Protein AF-A0A2C0Z5U2-F1 (afdb_monomer_lite)

pLDDT: mean 92.82, std 9.39, range [54.09, 98.62]

Radius of gyration: 13.17 Å; chains: 1; bounding box: 30×24×39 Å

Structure (mmCIF, N/CA/C/O backbone):
data_AF-A0A2C0Z5U2-F1
#
_entry.id   AF-A0A2C0Z5U2-F1
#
loop_
_atom_site.group_PDB
_atom_site.id
_atom_site.type_symbol
_atom_site.label_atom_id
_atom_site.label_alt_id
_atom_site.label_comp_id
_atom_site.label_asym_id
_atom_site.label_entity_id
_atom_site.label_seq_id
_atom_site.pdbx_PDB_ins_code
_atom_site.Cartn_x
_atom_site.Cartn_y
_atom_site.Cartn_z
_atom_site.occupancy
_atom_site.B_iso_or_equiv
_atom_site.auth_seq_id
_atom_site.auth_comp_id
_atom_site.auth_asym_id
_atom_site.auth_atom_id
_atom_site.pdbx_PDB_model_num
ATOM 1 N N . MET A 1 1 ? -6.199 -7.087 -5.401 1.00 92.38 1 MET A N 1
ATOM 2 C CA . MET A 1 1 ? -4.858 -7.359 -5.966 1.00 92.38 1 MET A CA 1
ATOM 3 C C . MET A 1 1 ? -4.728 -6.868 -7.405 1.00 92.38 1 MET A C 1
ATOM 5 O O . MET A 1 1 ? -3.796 -6.131 -7.673 1.00 92.38 1 MET A O 1
ATOM 9 N N . GLU A 1 2 ? -5.654 -7.187 -8.316 1.00 94.69 2 GLU A N 1
ATOM 10 C CA . GLU A 1 2 ? -5.580 -6.764 -9.730 1.00 94.69 2 GLU A CA 1
ATOM 11 C C . GLU A 1 2 ? -5.277 -5.269 -9.928 1.00 94.69 2 GLU A C 1
ATOM 13 O O . GLU A 1 2 ? -4.309 -4.939 -10.603 1.00 94.69 2 GLU A O 1
ATOM 18 N N . HIS A 1 3 ? -6.019 -4.372 -9.264 1.00 93.25 3 HIS A N 1
ATOM 19 C CA . HIS A 1 3 ? -5.769 -2.923 -9.321 1.00 93.25 3 HIS A CA 1
ATOM 20 C C . HIS A 1 3 ? -4.348 -2.530 -8.879 1.00 93.25 3 HIS A C 1
ATOM 22 O O . HIS A 1 3 ? -3.737 -1.632 -9.450 1.00 93.25 3 HIS A O 1
ATOM 28 N N . ILE A 1 4 ? -3.812 -3.211 -7.863 1.00 96.12 4 ILE A N 1
ATOM 29 C CA . ILE A 1 4 ? -2.458 -2.971 -7.352 1.00 96.12 4 ILE A CA 1
ATOM 30 C C . ILE A 1 4 ? -1.436 -3.351 -8.422 1.00 96.12 4 ILE A C 1
ATOM 32 O O . ILE A 1 4 ? -0.534 -2.576 -8.722 1.00 96.12 4 ILE A O 1
ATOM 36 N N . LEU A 1 5 ? -1.601 -4.521 -9.036 1.00 95.88 5 LEU A N 1
ATOM 37 C CA . LEU A 1 5 ? -0.679 -5.019 -10.051 1.00 95.88 5 LEU A CA 1
ATOM 38 C C . LEU A 1 5 ? -0.738 -4.177 -11.328 1.00 95.88 5 LEU A C 1
ATOM 40 O O . LEU A 1 5 ? 0.298 -3.736 -11.820 1.00 95.88 5 LEU A O 1
ATOM 44 N N . SER A 1 6 ? -1.945 -3.904 -11.824 1.00 94.50 6 SER A N 1
ATOM 45 C CA . SER A 1 6 ? -2.157 -3.215 -13.098 1.00 94.50 6 SER A CA 1
ATOM 46 C C . SER A 1 6 ? -1.758 -1.739 -13.074 1.00 94.50 6 SER A C 1
ATOM 48 O O . SER A 1 6 ? -1.537 -1.167 -14.146 1.00 94.50 6 SER A O 1
ATOM 50 N N . LYS A 1 7 ? -1.636 -1.143 -11.876 1.00 93.50 7 LYS A N 1
ATOM 51 C CA . LYS A 1 7 ? -1.253 0.259 -11.650 1.00 93.50 7 LYS A CA 1
ATOM 52 C C . LYS A 1 7 ? 0.151 0.452 -11.077 1.00 93.50 7 LYS A C 1
ATOM 54 O O . LYS A 1 7 ? 0.835 1.384 -11.478 1.00 93.50 7 LYS A O 1
ATOM 59 N N . HIS A 1 8 ? 0.565 -0.395 -10.135 1.00 95.06 8 HIS A N 1
ATOM 60 C CA . HIS A 1 8 ? 1.742 -0.165 -9.291 1.00 95.06 8 HIS A CA 1
ATOM 61 C C . HIS A 1 8 ? 2.802 -1.263 -9.392 1.00 95.06 8 HIS A C 1
ATOM 63 O O . HIS A 1 8 ? 3.845 -1.141 -8.759 1.00 95.06 8 HIS A O 1
ATOM 69 N N . HIS A 1 9 ? 2.601 -2.330 -10.170 1.00 95.38 9 HIS A N 1
ATOM 70 C CA . HIS A 1 9 ? 3.640 -3.339 -10.372 1.00 95.38 9 HIS A CA 1
ATOM 71 C C . HIS A 1 9 ? 4.229 -3.250 -11.786 1.00 95.38 9 HIS A C 1
ATOM 73 O O . HIS A 1 9 ? 3.500 -3.471 -12.752 1.00 95.38 9 HIS A O 1
ATOM 79 N N . PRO A 1 10 ? 5.542 -3.007 -11.957 1.00 93.12 10 PRO A N 1
ATOM 80 C CA . PRO A 1 10 ? 6.106 -2.668 -13.265 1.00 93.12 10 PRO A CA 1
ATOM 81 C C . PRO A 1 10 ? 5.977 -3.807 -14.288 1.00 93.12 10 PRO A C 1
ATOM 83 O O . PRO A 1 10 ? 5.777 -3.548 -15.467 1.00 93.12 10 PRO A O 1
ATOM 86 N N . ARG A 1 11 ? 6.009 -5.077 -13.852 1.00 93.81 11 ARG A N 1
ATOM 87 C CA . ARG A 1 11 ? 5.823 -6.234 -14.755 1.00 93.81 11 ARG A CA 1
ATOM 88 C C . ARG A 1 11 ? 4.387 -6.438 -15.243 1.00 93.81 11 ARG A C 1
ATOM 90 O O . ARG A 1 11 ? 4.191 -7.110 -16.246 1.00 93.81 11 ARG A O 1
ATOM 97 N N . TYR A 1 12 ? 3.402 -5.927 -14.510 1.00 94.62 12 TYR A N 1
ATOM 98 C CA . TYR A 1 12 ? 1.979 -6.141 -14.800 1.00 94.62 12 TYR A CA 1
ATOM 99 C C . TYR A 1 12 ? 1.269 -4.835 -15.151 1.00 94.62 12 TYR A C 1
ATOM 101 O O . TYR A 1 12 ? 0.047 -4.816 -15.286 1.00 94.62 12 TYR A O 1
ATOM 109 N N . TRP A 1 13 ? 2.019 -3.738 -15.262 1.00 92.19 13 TRP A N 1
ATOM 110 C CA . TRP A 1 13 ? 1.459 -2.428 -15.508 1.00 92.19 13 TRP A CA 1
ATOM 111 C C . TRP A 1 13 ? 0.797 -2.389 -16.881 1.00 92.19 13 TRP A C 1
ATOM 113 O O . T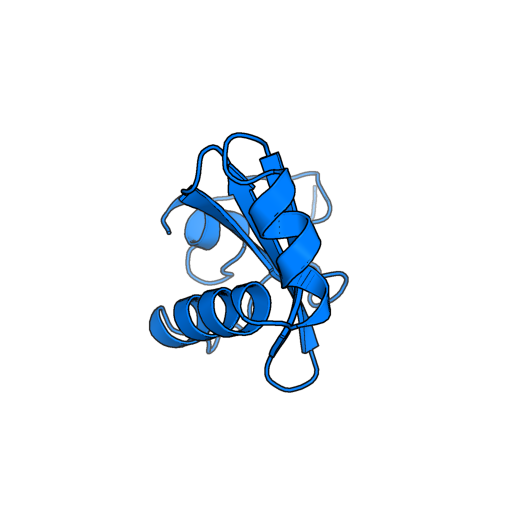RP A 1 13 ? 1.376 -2.784 -17.889 1.00 92.19 13 TRP A O 1
ATOM 123 N N . THR A 1 14 ? -0.435 -1.898 -16.904 1.00 90.75 14 THR A N 1
ATOM 124 C CA . THR A 1 14 ? -1.287 -1.894 -18.104 1.00 90.75 14 THR A CA 1
ATOM 125 C C . THR A 1 14 ? -1.420 -0.507 -18.732 1.00 90.75 14 THR A C 1
ATOM 127 O O . THR A 1 14 ? -2.216 -0.314 -19.645 1.00 90.75 14 THR A O 1
ATOM 130 N N . GLY A 1 15 ? -0.689 0.489 -18.223 1.00 85.62 15 GLY A N 1
ATOM 131 C CA . GLY A 1 15 ? -0.931 1.899 -18.544 1.00 85.62 15 GLY A CA 1
ATOM 132 C C . GLY A 1 15 ? -1.968 2.562 -17.633 1.00 85.62 15 GLY A C 1
ATOM 133 O O . GLY A 1 15 ? -2.240 3.754 -17.781 1.00 85.62 15 GLY A O 1
ATOM 134 N N . LEU A 1 16 ? -2.544 1.835 -16.668 1.00 82.69 16 LEU A N 1
ATOM 135 C CA . LEU A 1 16 ? -3.495 2.413 -15.723 1.00 82.69 16 LEU A CA 1
ATOM 136 C C . LEU A 1 16 ? -2.816 3.530 -14.916 1.00 82.69 16 LEU A C 1
ATOM 138 O O . LEU A 1 16 ? -1.772 3.323 -14.299 1.00 82.69 16 LEU A O 1
ATOM 142 N N . GLY A 1 17 ? -3.408 4.727 -14.946 1.00 75.12 17 GLY A N 1
ATOM 143 C CA . GLY A 1 17 ? -2.832 5.927 -14.334 1.00 75.12 17 GLY A CA 1
ATOM 144 C C . GLY A 1 17 ? -1.760 6.639 -15.171 1.00 75.12 17 GLY A C 1
ATOM 145 O O . GLY A 1 17 ? -1.080 7.500 -14.618 1.00 75.12 17 GLY A O 1
ATOM 146 N N . ARG A 1 18 ? -1.575 6.309 -16.458 1.00 77.12 18 ARG A N 1
ATOM 147 C CA . ARG A 1 18 ? -0.707 7.072 -17.377 1.00 77.12 18 ARG A CA 1
ATOM 148 C C . ARG A 1 18 ? -1.072 8.567 -17.375 1.00 77.12 18 ARG A C 1
ATOM 150 O O . ARG A 1 18 ? -2.251 8.903 -17.291 1.00 77.12 18 ARG A O 1
ATOM 157 N N . GLY A 1 19 ? -0.064 9.441 -17.424 1.00 70.06 19 GLY A N 1
ATOM 158 C CA . GLY A 1 19 ? -0.236 10.897 -17.300 1.00 70.06 19 GLY A CA 1
ATOM 159 C C . GLY A 1 19 ? -0.375 11.393 -15.852 1.00 70.06 19 GLY A C 1
ATOM 160 O O . GLY A 1 19 ? -0.631 12.570 -15.615 1.00 70.06 19 GLY A O 1
ATOM 161 N N . SER A 1 20 ? -0.209 10.510 -14.861 1.00 75.38 20 SER A N 1
ATOM 162 C CA . SER A 1 20 ? -0.109 10.873 -13.444 1.00 75.38 20 SER A CA 1
ATOM 163 C C . SER A 1 20 ? 1.159 10.289 -12.827 1.00 75.38 20 SER A C 1
ATOM 165 O O . SER A 1 20 ? 1.663 9.258 -13.274 1.00 75.38 20 SER A O 1
ATOM 167 N N . THR A 1 21 ? 1.673 10.937 -11.781 1.00 81.25 21 THR A N 1
ATOM 168 C CA . THR A 1 21 ? 2.831 10.455 -11.024 1.00 81.25 21 THR A CA 1
ATOM 169 C C . THR A 1 21 ? 2.485 9.145 -10.307 1.00 81.25 21 THR A C 1
ATOM 171 O O . THR A 1 21 ? 1.921 9.155 -9.212 1.00 81.25 21 THR A O 1
ATOM 174 N N . ASN A 1 22 ? 2.822 8.007 -10.920 1.00 86.94 22 ASN A N 1
ATOM 175 C CA . ASN A 1 22 ? 2.714 6.691 -10.294 1.00 86.94 22 ASN A CA 1
ATOM 176 C C . ASN A 1 22 ? 4.044 6.279 -9.673 1.00 86.94 22 ASN A C 1
ATOM 178 O O . ASN A 1 22 ? 5.120 6.578 -10.190 1.00 86.94 22 ASN A O 1
ATOM 182 N N . THR A 1 23 ? 3.949 5.526 -8.589 1.00 94.44 23 THR A N 1
ATOM 183 C CA . THR A 1 23 ? 5.067 4.820 -7.977 1.00 94.44 23 THR A CA 1
ATOM 184 C C . THR A 1 23 ? 4.879 3.320 -8.147 1.00 94.44 23 THR A C 1
ATOM 186 O O . THR A 1 23 ? 3.748 2.817 -8.144 1.00 94.44 23 THR A O 1
ATOM 189 N N . PHE A 1 24 ? 5.995 2.616 -8.309 1.00 95.75 24 PHE A N 1
ATOM 190 C CA . PHE A 1 24 ? 6.021 1.201 -8.654 1.00 95.75 24 PHE A CA 1
ATOM 191 C C . PHE A 1 24 ? 6.728 0.364 -7.590 1.00 95.75 24 PHE A C 1
ATOM 193 O O . PHE A 1 24 ? 7.730 0.781 -7.014 1.00 95.75 24 PHE A O 1
ATOM 200 N N . PHE A 1 25 ? 6.230 -0.838 -7.317 1.00 96.94 25 PHE A N 1
ATOM 201 C CA . PHE A 1 25 ? 6.976 -1.819 -6.533 1.00 96.94 25 PHE A CA 1
ATOM 202 C C . PHE A 1 25 ? 8.303 -2.163 -7.219 1.00 96.94 25 PHE A C 1
ATOM 204 O O . PHE A 1 25 ? 8.477 -1.950 -8.423 1.00 96.94 25 PHE A O 1
ATOM 211 N N . GLU A 1 26 ? 9.240 -2.712 -6.450 1.00 94.75 26 GLU A N 1
ATOM 212 C CA . GLU A 1 26 ? 10.458 -3.291 -7.016 1.00 94.75 26 GLU A CA 1
ATOM 213 C C . GLU A 1 26 ? 10.088 -4.343 -8.071 1.00 94.75 26 GLU A C 1
ATOM 215 O O . GLU A 1 26 ? 9.228 -5.184 -7.803 1.00 94.75 26 GLU A O 1
ATOM 220 N N . PRO A 1 27 ? 10.744 -4.383 -9.244 1.00 93.69 27 PRO A N 1
ATOM 221 C CA . PRO A 1 27 ? 10.441 -5.384 -10.266 1.00 93.69 27 PRO A CA 1
ATOM 222 C C . PRO A 1 27 ? 10.596 -6.832 -9.789 1.00 93.69 27 PRO A C 1
ATOM 224 O O . PRO A 1 27 ? 10.035 -7.737 -10.402 1.00 93.69 27 PRO A O 1
ATOM 227 N N . ALA A 1 28 ? 11.388 -7.055 -8.739 1.00 95.50 28 ALA A N 1
ATOM 228 C CA . ALA A 1 28 ? 11.606 -8.362 -8.136 1.00 95.50 28 ALA A CA 1
ATOM 229 C C . ALA A 1 28 ? 10.489 -8.798 -7.175 1.00 95.50 28 ALA A C 1
ATOM 231 O O . ALA A 1 28 ? 10.451 -9.980 -6.839 1.00 95.50 28 ALA A O 1
ATOM 232 N N . PHE A 1 29 ? 9.598 -7.892 -6.749 1.00 96.81 29 PHE A N 1
ATOM 233 C CA . PHE A 1 29 ? 8.504 -8.253 -5.851 1.00 96.81 29 PHE A CA 1
ATOM 234 C C . PHE A 1 29 ? 7.586 -9.279 -6.515 1.00 96.81 29 PHE A C 1
ATOM 236 O O . PHE A 1 29 ? 7.190 -9.157 -7.675 1.00 96.81 29 PHE A O 1
ATOM 243 N N . ASN A 1 30 ? 7.251 -10.317 -5.765 1.00 96.69 30 ASN A N 1
ATOM 244 C CA . ASN A 1 30 ? 6.199 -11.257 -6.113 1.00 96.69 30 ASN A CA 1
ATOM 245 C C . ASN A 1 30 ? 4.901 -10.897 -5.362 1.00 96.69 30 ASN A C 1
ATOM 247 O O . ASN A 1 30 ? 4.820 -9.894 -4.649 1.00 96.69 30 ASN A O 1
ATOM 251 N N . PHE A 1 31 ? 3.852 -11.703 -5.535 1.00 97.38 31 PHE A N 1
ATOM 252 C CA . PHE A 1 31 ? 2.567 -11.454 -4.874 1.00 97.38 31 PHE A CA 1
ATOM 253 C C . PHE A 1 31 ? 2.668 -11.505 -3.347 1.00 97.38 31 PHE A C 1
ATOM 255 O O . PHE A 1 31 ? 2.091 -10.651 -2.679 1.00 97.38 31 PHE A O 1
ATOM 262 N N . THR A 1 32 ? 3.458 -12.432 -2.807 1.00 97.94 32 THR A N 1
ATOM 263 C CA . THR A 1 32 ? 3.697 -12.558 -1.366 1.00 97.94 32 THR A CA 1
ATOM 264 C C . THR A 1 32 ? 4.422 -11.339 -0.801 1.00 97.94 32 THR A C 1
ATOM 266 O O . THR A 1 32 ? 4.098 -10.900 0.298 1.00 97.94 32 THR A O 1
ATOM 269 N N . ASP A 1 33 ? 5.345 -10.722 -1.541 1.00 98.25 33 ASP A N 1
ATOM 270 C CA . ASP A 1 33 ? 6.000 -9.484 -1.094 1.00 98.25 33 ASP A CA 1
ATOM 271 C C . ASP A 1 33 ? 4.996 -8.326 -0.974 1.00 98.25 33 ASP A C 1
ATOM 273 O O . ASP A 1 33 ? 5.019 -7.571 -0.002 1.00 98.25 33 ASP A O 1
ATOM 277 N N . ILE A 1 34 ? 4.060 -8.211 -1.922 1.00 98.12 34 ILE A N 1
ATOM 278 C CA . ILE A 1 34 ? 2.987 -7.204 -1.873 1.00 98.12 34 ILE A CA 1
ATOM 279 C C . ILE A 1 34 ? 2.025 -7.484 -0.710 1.00 98.12 34 ILE A C 1
ATOM 281 O O . ILE A 1 34 ? 1.626 -6.559 -0.002 1.00 98.12 34 ILE A O 1
ATOM 285 N N . GLU A 1 35 ? 1.662 -8.746 -0.479 1.00 98.38 35 GLU A N 1
ATOM 286 C CA . GLU A 1 35 ? 0.851 -9.149 0.677 1.00 98.38 35 GLU A CA 1
ATOM 287 C C . GLU A 1 35 ? 1.556 -8.815 1.994 1.00 98.38 35 GLU A C 1
ATOM 289 O O . GLU A 1 35 ? 0.938 -8.250 2.896 1.00 98.38 35 GLU A O 1
ATOM 294 N N . ASN A 1 36 ? 2.864 -9.063 2.078 1.00 98.56 36 ASN A N 1
ATOM 295 C CA . ASN A 1 36 ? 3.676 -8.707 3.235 1.00 98.56 36 ASN A CA 1
ATOM 296 C C . ASN A 1 36 ? 3.724 -7.194 3.459 1.00 98.56 36 ASN A C 1
ATOM 298 O O . ASN A 1 36 ? 3.618 -6.766 4.608 1.00 98.56 36 ASN A O 1
ATOM 302 N N . VAL A 1 37 ? 3.821 -6.374 2.404 1.00 98.50 37 VAL A N 1
ATOM 303 C CA . VAL A 1 37 ? 3.683 -4.910 2.521 1.00 98.50 37 VAL A CA 1
ATOM 304 C C . VAL A 1 37 ? 2.337 -4.551 3.145 1.00 98.50 37 VAL A C 1
ATOM 306 O O . VAL A 1 37 ? 2.297 -3.776 4.099 1.00 98.50 37 VAL A O 1
ATOM 309 N N . ILE A 1 38 ? 1.242 -5.123 2.635 1.00 98.38 38 ILE A N 1
ATOM 310 C CA . ILE A 1 38 ? -0.114 -4.835 3.117 1.00 98.38 38 ILE A CA 1
ATOM 311 C C . ILE A 1 38 ? -0.250 -5.207 4.594 1.00 98.38 38 ILE A C 1
ATOM 313 O O . ILE A 1 38 ? -0.614 -4.356 5.403 1.00 98.38 38 ILE A O 1
ATOM 317 N N . ILE A 1 39 ? 0.077 -6.452 4.949 1.00 98.25 39 ILE A N 1
ATOM 318 C CA . ILE A 1 39 ? -0.010 -6.967 6.321 1.00 98.25 39 ILE A CA 1
ATOM 319 C C . ILE A 1 39 ? 0.854 -6.126 7.259 1.00 98.25 39 ILE A C 1
ATOM 321 O O . ILE A 1 39 ? 0.394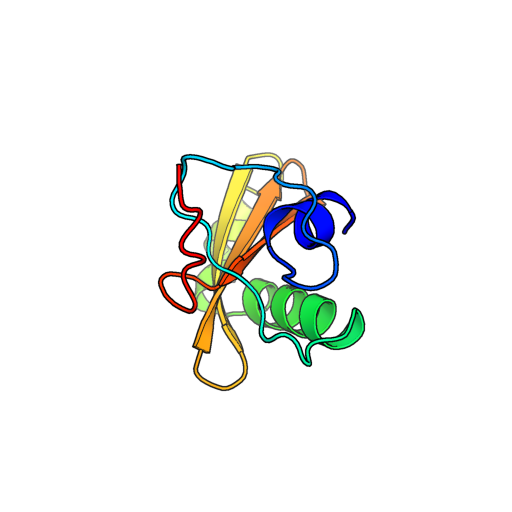 -5.727 8.328 1.00 98.25 39 ILE A O 1
ATOM 325 N N . THR A 1 40 ? 2.087 -5.820 6.849 1.00 98.25 40 THR A N 1
ATOM 326 C CA . THR A 1 40 ? 3.010 -5.006 7.643 1.00 98.25 40 THR A CA 1
ATOM 327 C C . THR A 1 40 ? 2.408 -3.631 7.907 1.00 98.25 40 THR A C 1
ATOM 329 O O . THR A 1 40 ? 2.242 -3.277 9.065 1.00 98.25 40 THR A O 1
ATOM 332 N N . VAL A 1 41 ? 2.007 -2.882 6.873 1.00 98.31 41 VAL A N 1
ATOM 333 C CA . VAL A 1 41 ? 1.474 -1.514 7.022 1.00 98.31 41 VAL A CA 1
ATOM 334 C C . VAL A 1 41 ? 0.169 -1.482 7.822 1.00 98.31 41 VAL A C 1
ATOM 336 O O . VAL A 1 41 ? -0.021 -0.587 8.644 1.00 98.31 41 VAL A O 1
ATOM 339 N N . VAL A 1 42 ? -0.729 -2.450 7.621 1.00 97.19 42 VAL A N 1
ATOM 340 C CA . VAL A 1 42 ? -1.987 -2.542 8.384 1.00 97.19 42 VAL A CA 1
ATOM 341 C C . VAL A 1 42 ? -1.723 -2.758 9.875 1.00 97.19 42 VAL A C 1
ATOM 343 O O . VAL A 1 42 ? -2.408 -2.162 10.702 1.00 97.19 42 VAL A O 1
ATOM 346 N N . ASN A 1 43 ? -0.699 -3.541 10.215 1.00 97.06 43 ASN A N 1
ATOM 347 C CA . ASN A 1 43 ? -0.329 -3.857 11.595 1.00 97.06 43 ASN A CA 1
ATOM 348 C C . ASN A 1 43 ? 0.583 -2.809 12.259 1.00 97.06 43 ASN A C 1
ATOM 350 O O . ASN A 1 43 ? 1.049 -3.029 13.379 1.00 97.06 43 ASN A O 1
ATOM 354 N N . TYR A 1 44 ? 0.862 -1.673 11.610 1.00 97.25 44 TYR A N 1
ATOM 355 C CA . TYR A 1 44 ? 1.599 -0.585 12.256 1.00 97.25 44 TYR A CA 1
ATOM 356 C C . TYR A 1 44 ? 0.793 -0.014 13.415 1.00 97.25 44 TYR A C 1
ATOM 358 O O . TYR A 1 44 ? -0.377 0.344 13.271 1.00 97.25 44 TYR A O 1
ATOM 366 N N . LYS A 1 45 ? 1.445 0.132 14.569 1.00 96.81 45 LYS A N 1
ATOM 367 C CA . LYS A 1 45 ? 0.791 0.616 15.785 1.00 96.81 45 LYS A CA 1
ATOM 368 C C . LYS A 1 45 ? 0.209 2.020 15.606 1.00 96.81 45 LYS A C 1
ATOM 370 O O . LYS A 1 45 ? -0.857 2.310 16.140 1.00 96.81 45 LYS A O 1
ATOM 375 N N . GLU A 1 46 ? 0.854 2.888 14.824 1.00 96.38 46 GLU A N 1
ATOM 376 C CA . GLU A 1 46 ? 0.330 4.236 14.563 1.00 96.38 46 GLU A CA 1
ATOM 377 C C . GLU A 1 46 ? -0.970 4.229 13.738 1.00 96.38 46 GLU A C 1
ATOM 379 O O . GLU A 1 46 ? -1.731 5.199 13.768 1.00 96.38 46 GLU A O 1
ATOM 384 N N . ASN A 1 47 ? -1.253 3.134 13.025 1.00 97.19 47 ASN A N 1
ATOM 385 C CA . ASN A 1 47 ? -2.417 2.993 12.155 1.00 97.19 47 ASN A CA 1
ATOM 386 C C . ASN A 1 47 ? -3.660 2.450 12.876 1.00 97.19 47 ASN A C 1
ATOM 388 O O . ASN A 1 47 ? -4.769 2.650 12.378 1.00 97.19 47 ASN A O 1
ATOM 392 N N . GLU A 1 48 ? -3.507 1.833 14.052 1.00 95.44 48 GLU A N 1
ATOM 393 C CA . GLU A 1 48 ? -4.576 1.135 14.783 1.00 95.44 48 GLU A CA 1
ATOM 394 C C . GLU A 1 48 ? -5.815 2.018 15.007 1.00 95.44 48 GLU A C 1
ATOM 396 O O . GLU A 1 48 ? -6.910 1.710 14.532 1.00 95.44 48 GLU A O 1
ATOM 401 N N . ASN A 1 49 ? -5.637 3.181 15.642 1.00 95.81 49 ASN A N 1
ATOM 402 C CA . ASN A 1 49 ? -6.742 4.102 15.930 1.00 95.81 49 ASN A CA 1
ATOM 403 C C . ASN A 1 49 ? -7.427 4.614 14.657 1.00 95.81 49 ASN A C 1
ATOM 405 O O . ASN A 1 49 ? -8.645 4.808 14.621 1.00 95.81 49 ASN A O 1
ATOM 409 N N . LYS A 1 50 ? -6.641 4.849 13.601 1.00 95.50 50 LYS A N 1
ATOM 410 C CA . LYS A 1 50 ? -7.156 5.337 12.322 1.00 95.50 50 LYS A CA 1
ATOM 411 C C . LYS A 1 50 ? -7.992 4.261 11.633 1.00 95.50 50 LYS A C 1
ATOM 413 O O . LYS A 1 50 ? -9.046 4.586 11.089 1.00 95.50 50 LYS A O 1
ATOM 418 N N . LEU A 1 51 ? -7.544 3.010 11.686 1.00 93.88 51 LEU A N 1
ATOM 419 C CA . LEU A 1 51 ? -8.238 1.864 11.117 1.00 93.88 51 LEU A CA 1
ATOM 420 C C . LEU A 1 51 ? -9.554 1.584 11.851 1.00 93.88 51 LEU A C 1
ATOM 422 O O . LEU A 1 51 ? -10.590 1.506 11.201 1.00 93.88 51 LEU A O 1
ATOM 426 N N . ILE A 1 52 ? -9.536 1.519 13.186 1.00 94.06 52 ILE A N 1
ATOM 427 C CA . ILE A 1 52 ? -10.734 1.249 14.002 1.00 94.06 52 ILE A CA 1
ATOM 428 C C . ILE A 1 52 ? -11.810 2.312 13.759 1.00 94.06 52 ILE A C 1
ATOM 430 O O . ILE A 1 52 ? -12.973 1.984 13.533 1.00 94.06 52 ILE A O 1
ATOM 434 N N . LYS A 1 53 ? -11.424 3.594 13.765 1.00 95.94 53 LYS A N 1
ATOM 435 C CA . LYS A 1 53 ? -12.369 4.707 13.609 1.00 95.94 53 LYS A CA 1
ATOM 436 C C . LYS A 1 53 ? -13.027 4.754 12.226 1.00 95.94 53 LYS A C 1
ATOM 438 O O . LYS A 1 53 ? -14.149 5.233 12.122 1.00 95.94 53 LYS A O 1
ATOM 443 N N . ASN A 1 54 ? -12.332 4.299 11.184 1.00 94.94 54 ASN A N 1
ATOM 444 C CA . ASN A 1 54 ? -12.738 4.491 9.788 1.00 94.94 54 ASN A CA 1
ATOM 445 C C . ASN A 1 54 ? -12.884 3.160 9.030 1.00 94.94 54 ASN A C 1
ATOM 447 O O . ASN A 1 54 ? -12.750 3.136 7.810 1.00 94.94 54 ASN A O 1
ATOM 451 N N . TRP A 1 55 ? -13.124 2.044 9.729 1.00 91.56 55 TRP A N 1
ATOM 452 C CA . TRP A 1 55 ? -13.180 0.708 9.119 1.00 91.56 55 TRP A CA 1
ATOM 453 C C . TRP A 1 55 ? -14.218 0.605 7.989 1.00 91.56 55 TRP A C 1
ATOM 455 O O . TRP A 1 55 ? -13.955 0.009 6.944 1.00 91.56 55 TRP A O 1
ATOM 465 N N . ASN A 1 56 ? -15.382 1.231 8.186 1.00 94.19 56 ASN A N 1
ATOM 466 C CA . ASN A 1 56 ? -16.483 1.256 7.220 1.00 94.19 56 ASN A CA 1
ATOM 467 C C . ASN A 1 56 ? -16.382 2.404 6.203 1.00 94.19 56 ASN A C 1
ATOM 469 O O . ASN A 1 56 ? -17.285 2.561 5.391 1.00 94.19 56 ASN A O 1
ATOM 473 N N . ASP A 1 57 ? -15.303 3.184 6.243 1.00 96.00 57 ASP A N 1
ATOM 474 C CA . ASP A 1 57 ? -15.050 4.314 5.355 1.00 96.00 57 ASP A CA 1
ATOM 475 C C . ASP A 1 57 ? -13.757 4.085 4.559 1.00 96.00 57 ASP A C 1
ATOM 477 O O . ASP A 1 57 ? -13.121 3.026 4.608 1.00 96.00 57 ASP A O 1
ATOM 481 N N . LYS A 1 58 ? -13.343 5.095 3.789 1.00 96.88 58 LYS A N 1
ATOM 482 C CA . LYS A 1 58 ? -12.020 5.114 3.171 1.00 96.88 58 LYS A CA 1
ATOM 483 C C . LYS A 1 58 ? -10.968 5.518 4.200 1.00 96.88 58 LYS A C 1
ATOM 485 O O . LYS A 1 58 ? -10.982 6.639 4.706 1.00 96.88 58 LYS A O 1
ATOM 490 N N . VAL A 1 59 ? -9.981 4.655 4.412 1.00 97.56 59 VAL A N 1
ATOM 491 C CA . VAL A 1 59 ? -8.825 4.931 5.263 1.00 97.56 59 VAL A CA 1
ATOM 492 C C . VAL A 1 59 ? -7.521 4.700 4.511 1.00 97.56 59 VAL A C 1
ATOM 494 O O . VAL A 1 59 ? -7.362 3.742 3.760 1.00 97.56 59 VAL A O 1
ATOM 497 N N . THR A 1 60 ? -6.575 5.610 4.720 1.00 97.88 60 THR A N 1
ATOM 498 C CA . THR A 1 60 ? -5.223 5.539 4.163 1.00 97.88 60 THR A CA 1
ATOM 499 C C . THR A 1 60 ? -4.241 5.281 5.293 1.00 97.88 60 THR A C 1
ATOM 501 O O . THR A 1 60 ? -4.198 6.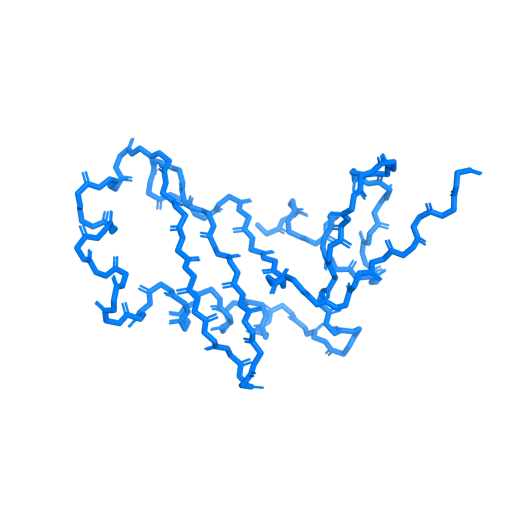067 6.241 1.00 97.88 60 THR A O 1
ATOM 504 N N . LEU A 1 61 ? -3.462 4.217 5.194 1.00 98.38 61 LEU A N 1
ATOM 505 C CA . LEU A 1 61 ? -2.479 3.788 6.179 1.00 98.38 61 LEU A CA 1
ATOM 506 C C . LEU A 1 61 ? -1.087 3.894 5.570 1.00 98.38 61 LEU A C 1
ATOM 508 O O . LEU A 1 61 ? -0.882 3.449 4.442 1.00 98.38 61 LEU A O 1
ATOM 512 N N . ASP A 1 62 ? -0.151 4.463 6.318 1.00 98.44 62 ASP A N 1
ATOM 513 C CA . ASP A 1 62 ? 1.238 4.605 5.893 1.00 98.44 62 ASP A CA 1
ATOM 514 C C . ASP A 1 62 ? 2.123 3.771 6.819 1.00 98.44 62 ASP A C 1
ATOM 516 O O . ASP A 1 62 ? 1.841 3.639 8.009 1.00 98.44 62 ASP A O 1
ATOM 520 N N . GLY A 1 63 ? 3.183 3.184 6.282 1.00 98.31 63 GLY A N 1
ATOM 521 C CA . GLY A 1 63 ? 4.123 2.388 7.063 1.00 98.31 63 GLY A CA 1
ATOM 522 C C . GLY A 1 63 ? 5.353 2.035 6.247 1.00 98.31 63 GLY A C 1
ATOM 523 O O . GLY A 1 63 ? 5.485 2.461 5.101 1.00 98.31 63 GLY A O 1
ATOM 524 N N . TYR A 1 64 ? 6.259 1.254 6.826 1.00 98.31 64 TYR A N 1
ATOM 525 C CA . TYR A 1 64 ? 7.494 0.845 6.166 1.00 98.31 64 TYR A CA 1
ATOM 526 C C . TYR A 1 64 ? 7.590 -0.672 6.030 1.00 98.31 64 TYR A C 1
ATOM 528 O O . TYR A 1 64 ? 7.245 -1.428 6.939 1.00 98.31 64 TYR A O 1
ATOM 536 N N . TYR A 1 65 ? 8.139 -1.109 4.904 1.00 98.00 65 TYR A N 1
ATOM 537 C CA . TYR A 1 65 ? 8.545 -2.489 4.667 1.00 98.00 65 TYR A CA 1
ATOM 538 C C . TYR A 1 65 ? 9.940 -2.472 4.041 1.00 98.00 65 TYR A C 1
ATOM 540 O O . TYR A 1 65 ? 10.194 -1.706 3.112 1.00 98.00 65 TYR A O 1
ATOM 548 N N . MET A 1 66 ? 10.878 -3.245 4.598 1.00 95.69 66 MET A N 1
ATOM 549 C CA . MET A 1 66 ? 12.301 -3.211 4.208 1.00 95.69 66 MET A CA 1
ATOM 550 C C . MET A 1 66 ? 12.876 -1.779 4.154 1.00 95.69 66 MET A C 1
ATOM 552 O O . MET A 1 66 ? 13.540 -1.393 3.194 1.00 95.69 66 MET A O 1
ATOM 556 N N . SER A 1 67 ? 12.569 -0.968 5.173 1.00 96.31 67 SER A N 1
ATOM 557 C CA . SER A 1 67 ? 12.994 0.439 5.301 1.00 96.31 67 SER A CA 1
ATOM 558 C C . SER A 1 67 ? 12.502 1.389 4.201 1.00 96.31 67 SER A C 1
ATOM 560 O O . SER A 1 67 ? 12.986 2.516 4.105 1.00 96.31 67 SER A O 1
ATOM 562 N N . LYS A 1 68 ? 11.523 0.980 3.388 1.00 97.88 68 LYS A N 1
ATOM 563 C CA . LYS A 1 68 ? 10.902 1.831 2.367 1.00 97.88 68 LYS A CA 1
ATOM 564 C C . LYS A 1 68 ? 9.458 2.164 2.742 1.00 97.88 68 LYS A C 1
ATOM 566 O O . LYS A 1 68 ? 8.762 1.271 3.224 1.00 97.88 68 LYS A O 1
ATOM 571 N N . PRO A 1 69 ? 8.999 3.410 2.542 1.00 98.19 69 PRO A N 1
ATOM 572 C CA . PRO A 1 69 ? 7.645 3.816 2.896 1.00 98.19 69 PRO A CA 1
ATOM 573 C C . PRO A 1 69 ? 6.618 3.313 1.873 1.00 98.19 69 PRO A C 1
ATOM 575 O O . PRO A 1 69 ? 6.828 3.382 0.662 1.00 98.19 69 PRO A O 1
ATOM 578 N N . TYR A 1 70 ? 5.475 2.848 2.352 1.00 98.62 70 TYR A N 1
ATOM 579 C CA . TYR A 1 70 ? 4.348 2.384 1.551 1.00 98.62 70 TYR A CA 1
ATOM 580 C C . TYR A 1 70 ? 3.051 2.967 2.084 1.00 98.62 70 TYR A C 1
ATOM 582 O O . TYR A 1 70 ? 2.934 3.307 3.262 1.00 98.62 70 TYR A O 1
ATOM 590 N N . ARG A 1 71 ? 2.065 3.037 1.194 1.00 98.44 71 ARG A N 1
ATOM 591 C CA . ARG A 1 71 ? 0.700 3.433 1.499 1.00 98.44 71 ARG A CA 1
ATOM 592 C C . ARG A 1 71 ? -0.254 2.313 1.134 1.00 98.44 71 ARG A C 1
ATOM 594 O O . ARG A 1 71 ? -0.207 1.807 0.016 1.00 98.44 71 ARG A O 1
ATOM 601 N N . VAL A 1 72 ? -1.148 1.976 2.053 1.00 98.44 72 VAL A N 1
ATOM 602 C CA . VAL A 1 72 ? -2.257 1.041 1.858 1.00 98.44 72 VAL A CA 1
ATOM 603 C C . VAL A 1 72 ? -3.562 1.808 2.011 1.00 98.44 72 VAL A C 1
ATOM 605 O O . VAL A 1 72 ? -3.732 2.589 2.944 1.00 98.44 72 VAL A O 1
ATOM 608 N N . VAL A 1 73 ? -4.495 1.602 1.090 1.00 97.81 73 VAL A N 1
ATOM 609 C CA . VAL A 1 73 ? -5.830 2.200 1.147 1.00 97.81 73 VAL A CA 1
ATOM 610 C C . VAL A 1 73 ? -6.846 1.092 1.358 1.00 97.81 73 VAL A C 1
ATOM 612 O O . VAL A 1 73 ? -6.910 0.136 0.586 1.00 97.81 73 VAL A O 1
ATOM 615 N N . ILE A 1 74 ? -7.658 1.248 2.396 1.00 97.50 74 ILE A N 1
ATOM 616 C CA . ILE A 1 74 ? -8.782 0.374 2.720 1.00 97.50 74 ILE A CA 1
ATOM 617 C C . ILE A 1 74 ? -10.071 1.160 2.483 1.00 97.50 74 ILE A C 1
ATOM 619 O O . ILE A 1 74 ? -10.132 2.370 2.698 1.00 97.50 74 ILE A O 1
ATOM 623 N N . THR A 1 75 ? -11.097 0.501 1.964 1.00 97.12 75 THR A N 1
ATOM 624 C CA . THR A 1 75 ? -12.441 1.063 1.803 1.00 97.12 75 THR A CA 1
ATOM 625 C C . THR A 1 75 ? -13.445 -0.019 2.154 1.00 97.12 75 THR A C 1
ATOM 627 O O . THR A 1 75 ? -13.357 -1.121 1.613 1.00 97.12 75 THR A O 1
ATOM 630 N N . ASN A 1 76 ? -14.367 0.283 3.069 1.00 95.31 76 ASN A N 1
ATOM 631 C CA . ASN A 1 76 ? -15.387 -0.657 3.546 1.00 95.31 76 ASN A CA 1
ATOM 632 C C . ASN A 1 76 ? -14.765 -1.997 3.989 1.00 95.31 76 ASN A C 1
ATOM 634 O O . ASN A 1 76 ? -15.149 -3.069 3.521 1.00 95.31 76 ASN A O 1
ATOM 638 N N . GLY A 1 77 ? -13.718 -1.925 4.815 1.00 93.38 77 GLY A N 1
ATOM 639 C CA . GLY A 1 77 ? -12.998 -3.090 5.337 1.00 93.38 77 GLY A CA 1
ATOM 640 C C . GLY A 1 77 ? -12.146 -3.876 4.331 1.00 93.38 77 GLY A C 1
ATOM 641 O O . GLY A 1 77 ? -11.537 -4.873 4.707 1.00 93.38 77 GLY A O 1
ATOM 642 N N . SER A 1 78 ? -12.064 -3.452 3.066 1.00 95.00 78 SER A N 1
ATOM 643 C CA . SER A 1 78 ? -11.298 -4.149 2.022 1.00 95.00 78 SER A CA 1
ATOM 644 C C . SER A 1 78 ? -10.120 -3.321 1.517 1.00 95.00 78 SER A C 1
A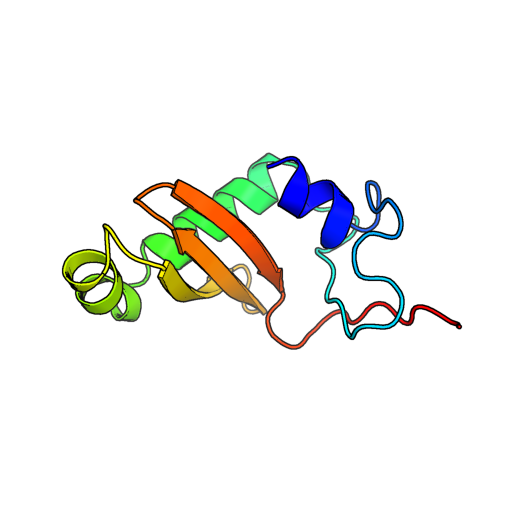TOM 646 O O . SER A 1 78 ? -10.259 -2.128 1.246 1.00 95.00 78 SER A O 1
ATOM 648 N N . VAL A 1 79 ? -8.956 -3.950 1.333 1.00 97.19 79 VAL A N 1
ATOM 649 C CA . VAL A 1 79 ? -7.787 -3.303 0.712 1.00 97.19 79 VAL A CA 1
ATOM 650 C C . VAL A 1 79 ? -8.078 -3.043 -0.767 1.00 97.19 79 VAL A C 1
ATOM 652 O O . VAL A 1 79 ? -8.272 -3.977 -1.545 1.00 97.19 79 VAL A O 1
ATOM 655 N N . THR A 1 80 ? -8.086 -1.772 -1.167 1.00 97.00 80 THR A N 1
ATOM 656 C CA . THR A 1 80 ? -8.375 -1.347 -2.548 1.00 97.00 80 THR A CA 1
ATOM 657 C C . THR A 1 80 ? -7.111 -1.045 -3.342 1.00 97.00 80 THR A C 1
ATOM 659 O O . THR A 1 80 ? -7.043 -1.359 -4.531 1.00 97.00 80 THR A O 1
ATOM 662 N N . THR A 1 81 ? -6.085 -0.483 -2.699 1.00 97.38 81 THR A N 1
ATOM 663 C CA . THR A 1 81 ? -4.766 -0.302 -3.311 1.00 97.38 81 THR A CA 1
ATOM 664 C C . THR A 1 81 ? -3.641 -0.342 -2.278 1.00 97.38 81 THR A C 1
ATOM 666 O O . THR A 1 81 ? -3.859 -0.093 -1.092 1.00 97.38 81 THR A O 1
ATOM 669 N N . ALA A 1 82 ? -2.433 -0.643 -2.738 1.00 98.12 82 ALA A N 1
ATOM 670 C CA . ALA A 1 82 ? -1.191 -0.534 -1.996 1.00 98.12 82 ALA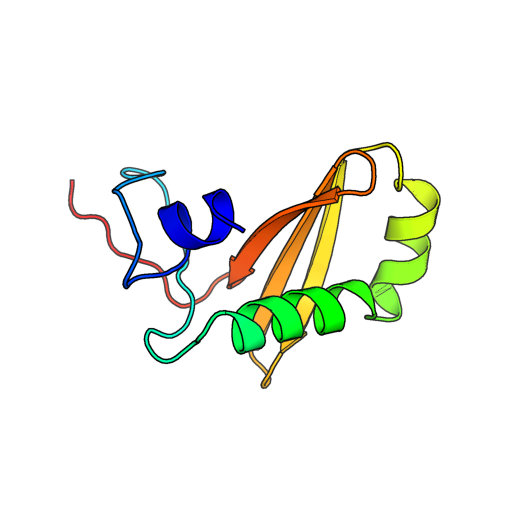 A CA 1
ATOM 671 C C . ALA A 1 82 ? -0.100 -0.090 -2.970 1.00 98.12 82 ALA A C 1
ATOM 673 O O . ALA A 1 82 ? -0.062 -0.575 -4.101 1.00 98.12 82 ALA A O 1
ATOM 674 N N . TYR A 1 83 ? 0.761 0.837 -2.563 1.00 97.44 83 TYR A N 1
ATOM 675 C CA . TYR A 1 83 ? 1.792 1.370 -3.448 1.00 97.44 83 TYR A CA 1
ATOM 676 C C . TYR A 1 83 ? 2.955 2.005 -2.677 1.00 97.44 83 TYR A C 1
ATOM 678 O O . TYR A 1 83 ? 2.787 2.410 -1.521 1.00 97.44 83 TYR A O 1
ATOM 686 N N . PRO A 1 84 ? 4.142 2.108 -3.296 1.00 97.69 84 PRO A N 1
ATOM 687 C CA . PRO A 1 84 ? 5.264 2.832 -2.713 1.00 97.69 84 PRO A CA 1
ATOM 688 C C . PRO A 1 84 ? 4.931 4.301 -2.456 1.00 97.69 84 PRO A C 1
ATOM 690 O O . PRO A 1 84 ? 4.429 5.001 -3.333 1.00 97.69 84 PRO A O 1
ATOM 693 N N . LEU A 1 85 ? 5.234 4.812 -1.269 1.00 97.12 85 LEU A N 1
ATOM 694 C CA . LEU A 1 85 ? 4.912 6.188 -0.908 1.00 97.12 85 LEU A CA 1
ATOM 695 C C . LEU A 1 85 ? 6.117 7.097 -1.155 1.00 97.12 85 LEU A C 1
ATOM 697 O O . LEU A 1 85 ? 7.008 7.209 -0.323 1.00 97.12 85 LEU A O 1
ATOM 701 N N . GLY A 1 86 ? 6.128 7.768 -2.304 1.00 93.62 86 GLY A N 1
ATOM 702 C CA . GLY A 1 86 ? 7.111 8.812 -2.592 1.00 93.62 86 GLY A CA 1
ATOM 703 C C . GLY A 1 86 ? 8.471 8.321 -3.101 1.00 93.62 86 GLY A C 1
ATOM 704 O O . GLY A 1 86 ? 9.450 9.060 -3.016 1.00 93.62 86 GLY A O 1
ATOM 705 N N . TRP A 1 87 ? 8.550 7.097 -3.629 1.00 93.94 87 TRP A N 1
ATOM 706 C CA . TRP A 1 87 ? 9.763 6.547 -4.244 1.00 93.94 87 TRP A CA 1
ATOM 707 C C . TRP A 1 87 ? 9.434 5.591 -5.398 1.00 93.94 87 TRP A C 1
ATOM 709 O O . TRP A 1 87 ? 8.295 5.153 -5.542 1.00 93.94 87 TRP A O 1
ATOM 719 N N . ASN A 1 88 ? 10.445 5.290 -6.220 1.00 92.19 88 ASN A N 1
ATOM 720 C CA . ASN A 1 88 ? 10.335 4.498 -7.453 1.00 92.19 88 ASN A CA 1
ATOM 721 C C . ASN A 1 88 ? 9.232 5.007 -8.392 1.00 92.19 88 ASN A C 1
ATOM 723 O O . ASN A 1 88 ? 8.296 4.292 -8.754 1.00 92.19 88 ASN A O 1
ATOM 727 N N . TYR A 1 89 ? 9.325 6.291 -8.727 1.00 89.25 89 TYR A N 1
ATOM 728 C CA . TYR A 1 89 ? 8.426 6.931 -9.673 1.00 89.25 89 TYR A CA 1
ATOM 729 C C . TYR A 1 89 ? 8.611 6.332 -11.064 1.00 89.25 89 TYR A C 1
ATOM 731 O O . TYR A 1 89 ? 9.734 6.256 -11.560 1.00 89.25 89 TYR A O 1
ATOM 739 N N . GLY A 1 90 ? 7.513 5.944 -11.705 1.00 79.06 90 GLY A N 1
ATOM 740 C CA . GLY A 1 90 ? 7.551 5.641 -13.127 1.00 79.06 90 GLY A CA 1
ATOM 741 C C . GLY A 1 90 ? 7.462 6.939 -13.903 1.00 79.06 90 GLY A C 1
ATOM 742 O O . GLY A 1 90 ? 6.499 7.691 -13.757 1.00 79.06 90 GLY A O 1
ATOM 743 N N . ILE A 1 91 ? 8.470 7.194 -14.727 1.00 63.25 91 ILE A N 1
ATOM 744 C CA . ILE A 1 91 ? 8.392 8.225 -15.752 1.00 63.25 91 ILE A CA 1
ATOM 745 C C . ILE A 1 91 ? 7.508 7.636 -16.848 1.00 63.25 91 ILE A C 1
ATOM 747 O O . ILE A 1 91 ? 7.941 6.771 -17.605 1.00 63.25 91 ILE A O 1
ATOM 751 N N . THR A 1 92 ? 6.238 8.028 -16.882 1.00 56.69 92 THR A N 1
ATOM 752 C CA . THR A 1 92 ? 5.410 7.771 -18.058 1.00 56.69 92 THR A CA 1
ATOM 753 C C . THR A 1 92 ? 5.677 8.920 -19.013 1.00 56.69 92 THR A C 1
ATOM 755 O O . THR A 1 92 ? 5.177 10.015 -18.774 1.00 56.69 92 THR A O 1
ATOM 758 N N . GLU A 1 93 ? 6.533 8.707 -20.012 1.00 54.16 93 GLU A N 1
ATOM 759 C CA . GLU A 1 93 ? 6.692 9.676 -21.099 1.00 54.16 93 GLU A CA 1
ATOM 760 C C . GLU A 1 93 ? 5.332 9.847 -21.799 1.00 54.16 93 GLU A C 1
ATOM 762 O O . GLU A 1 93 ? 4.630 8.855 -22.054 1.00 54.16 93 GLU A O 1
ATOM 767 N N .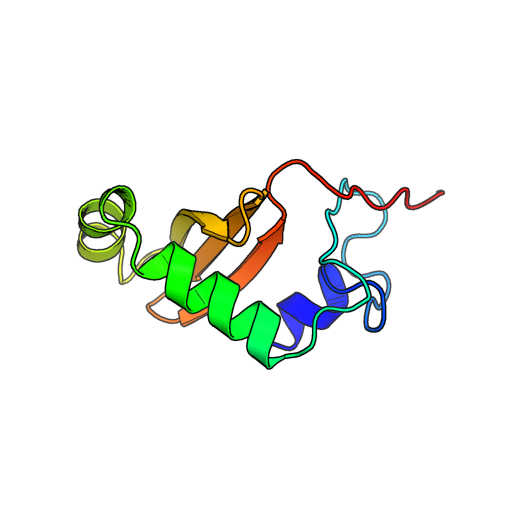 ASP A 1 94 ? 4.937 11.105 -22.006 1.00 54.09 94 ASP A N 1
ATOM 768 C CA . ASP A 1 94 ? 3.699 11.476 -22.698 1.00 54.09 94 ASP A CA 1
ATOM 769 C C . ASP A 1 94 ? 3.770 11.084 -24.179 1.00 54.09 94 ASP A C 1
ATOM 771 O O . ASP A 1 94 ? 4.720 11.519 -24.872 1.00 54.09 94 ASP A O 1
#

Sequence (94 aa):
MEHILSKHHPRYWTGLGRGSTNTFFEPAFNFTDIENVIITVVNYKENENKLIKNWNDKVTLDGYYMSKPYRVVITNGSVTTAYPLGWNYGITED

Secondary structure (DSSP, 8-state):
-HHHHHHH-TTT--STTTTS-EE---TT--HHHHHHHHHHHHT-GGGHHHHHHTTTSEEEEEEEETTEEEEEEEETTEEEEEEESS-SEE----

Foldseek 3Di:
DLVACCQAAPVNPPCVQQVHWHAHDDNPDDPVNQVVQVVQQCPDPVCVVQCVVAVQAWGWTWDDDPNFIKIWIHHHNHTPYIHGDPDRTDDRDD